Protein AF-A0A4R2PQ46-F1 (afdb_monomer_lite)

pLDDT: mean 71.84, std 7.29, range [46.53, 84.12]

Structure (mmCIF, N/CA/C/O backbone):
data_AF-A0A4R2PQ46-F1
#
_entry.id   AF-A0A4R2PQ46-F1
#
loop_
_atom_site.group_PDB
_atom_site.id
_atom_site.type_symbol
_atom_site.label_atom_id
_atom_site.label_alt_id
_atom_site.label_comp_id
_atom_site.label_asym_id
_atom_site.label_entity_id
_atom_site.label_seq_id
_atom_site.pdbx_PDB_ins_code
_atom_site.Cartn_x
_atom_site.Cartn_y
_atom_site.Cartn_z
_atom_site.occupancy
_atom_site.B_iso_or_equiv
_atom_site.auth_seq_id
_atom_site.auth_comp_id
_atom_site.auth_asym_id
_atom_site.auth_atom_id
_atom_site.pdbx_PDB_model_num
ATOM 1 N N . MET A 1 1 ? -8.766 0.146 23.647 1.00 46.53 1 MET A N 1
ATOM 2 C CA . MET A 1 1 ? -7.347 0.505 23.413 1.00 46.53 1 MET A CA 1
ATOM 3 C C . MET A 1 1 ? -6.678 -0.304 22.286 1.00 46.53 1 MET A C 1
ATOM 5 O O . MET A 1 1 ? -5.550 0.003 21.947 1.00 46.53 1 MET A O 1
ATOM 9 N N . THR A 1 2 ? -7.333 -1.305 21.677 1.00 58.19 2 THR A N 1
ATOM 10 C CA . THR A 1 2 ? -6.748 -2.173 20.627 1.00 58.19 2 THR A CA 1
ATOM 11 C C . THR A 1 2 ? -7.097 -1.762 19.188 1.00 58.19 2 THR A C 1
ATOM 13 O O . THR A 1 2 ? -6.342 -2.063 18.266 1.00 58.19 2 THR A O 1
ATOM 16 N N . ILE A 1 3 ? -8.216 -1.060 18.989 1.00 58.28 3 ILE A N 1
ATOM 17 C CA . ILE A 1 3 ? -8.703 -0.654 17.660 1.00 58.28 3 ILE A CA 1
ATOM 18 C C . ILE A 1 3 ? -7.921 0.562 17.140 1.00 58.28 3 ILE A C 1
ATOM 20 O O . ILE A 1 3 ? -7.425 0.523 16.017 1.00 58.28 3 ILE A O 1
ATOM 24 N N . ASP A 1 4 ? -7.671 1.564 17.991 1.00 65.06 4 ASP A N 1
ATOM 25 C CA . ASP A 1 4 ? -6.810 2.709 17.645 1.00 65.06 4 ASP A CA 1
ATOM 26 C C . ASP A 1 4 ? -5.389 2.273 17.274 1.00 65.06 4 ASP A C 1
ATOM 28 O O . ASP A 1 4 ? -4.800 2.790 16.328 1.00 65.06 4 ASP A O 1
ATOM 32 N N . SER A 1 5 ? -4.830 1.278 17.976 1.00 69.56 5 SER A N 1
ATOM 33 C CA . SER A 1 5 ? -3.501 0.753 17.647 1.00 69.56 5 SER A CA 1
ATOM 34 C C . SER A 1 5 ? -3.482 -0.008 16.318 1.00 69.56 5 SER A C 1
ATOM 36 O O . SER A 1 5 ? -2.482 0.051 15.601 1.00 69.56 5 SER A O 1
ATOM 38 N N . ALA A 1 6 ? -4.573 -0.696 15.963 1.00 65.19 6 ALA A N 1
ATOM 39 C CA . ALA A 1 6 ? -4.696 -1.397 14.685 1.00 65.19 6 ALA A CA 1
ATOM 40 C C . ALA A 1 6 ? -4.851 -0.410 13.517 1.00 65.19 6 ALA A C 1
ATOM 42 O O . ALA A 1 6 ? -4.162 -0.554 12.507 1.00 65.19 6 ALA A O 1
ATOM 43 N N . GLN A 1 7 ? -5.661 0.642 13.684 1.00 67.88 7 GLN A N 1
ATOM 44 C CA . GLN A 1 7 ? -5.775 1.731 12.710 1.00 67.88 7 GLN A CA 1
ATOM 45 C C . GLN A 1 7 ? -4.459 2.497 12.554 1.00 67.88 7 GLN A C 1
ATOM 47 O O . GLN A 1 7 ? -4.009 2.698 11.429 1.00 67.88 7 GLN A O 1
ATOM 52 N N . ALA A 1 8 ? -3.787 2.859 13.650 1.00 73.44 8 ALA A N 1
ATOM 53 C CA . ALA A 1 8 ? -2.486 3.525 13.596 1.00 73.44 8 ALA A CA 1
ATOM 54 C C . ALA A 1 8 ? -1.428 2.667 12.879 1.00 73.44 8 ALA A C 1
ATOM 56 O O . ALA A 1 8 ? -0.670 3.176 12.052 1.00 73.44 8 ALA A O 1
ATOM 57 N N . THR A 1 9 ? -1.414 1.354 13.135 1.00 73.25 9 THR A N 1
ATOM 58 C CA . THR A 1 9 ? -0.519 0.407 12.449 1.00 73.25 9 THR A CA 1
ATOM 59 C C . THR A 1 9 ? -0.848 0.304 10.962 1.00 73.25 9 THR A C 1
ATOM 61 O O . THR A 1 9 ? 0.058 0.318 10.129 1.00 73.25 9 THR A O 1
ATOM 64 N N . ALA A 1 10 ? -2.132 0.249 10.609 1.00 69.94 10 ALA A N 1
ATOM 65 C CA . ALA A 1 10 ? -2.558 0.184 9.220 1.00 69.94 10 ALA A CA 1
ATOM 66 C C . ALA A 1 10 ? -2.229 1.477 8.458 1.00 69.94 10 ALA A C 1
ATOM 68 O O . ALA A 1 10 ? -1.704 1.406 7.351 1.00 69.94 10 ALA A O 1
ATOM 69 N N . ILE A 1 11 ? -2.447 2.653 9.057 1.00 74.62 11 ILE A N 1
ATOM 70 C CA . ILE A 1 11 ? -2.089 3.955 8.469 1.00 74.62 11 ILE A CA 1
ATOM 71 C C . ILE A 1 11 ? -0.575 4.050 8.247 1.00 74.62 11 ILE A C 1
ATOM 73 O O . ILE A 1 11 ? -0.138 4.412 7.153 1.00 74.62 11 ILE A O 1
ATOM 77 N N . ALA A 1 12 ? 0.231 3.672 9.242 1.00 74.81 12 ALA A N 1
ATOM 78 C CA . ALA A 1 12 ? 1.687 3.644 9.108 1.00 74.81 12 ALA A CA 1
ATOM 79 C C . ALA A 1 12 ? 2.139 2.664 8.007 1.00 74.81 12 ALA A C 1
ATOM 81 O O . ALA A 1 12 ? 3.015 2.981 7.199 1.00 74.81 12 ALA A O 1
ATOM 82 N N . GLY A 1 13 ? 1.496 1.496 7.923 1.00 73.81 13 GLY A N 1
ATOM 83 C CA . GLY A 1 13 ? 1.727 0.515 6.865 1.00 73.81 13 GLY A CA 1
ATOM 84 C C . GLY A 1 13 ? 1.372 1.041 5.471 1.00 73.81 13 GLY A C 1
ATOM 85 O O . GLY A 1 13 ? 2.126 0.811 4.524 1.00 73.81 13 GLY A O 1
ATOM 86 N N . LEU A 1 14 ? 0.267 1.782 5.335 1.00 74.81 14 LEU A N 1
ATOM 87 C CA . LEU A 1 14 ? -0.148 2.412 4.077 1.00 74.81 14 LEU A CA 1
ATOM 88 C C . LEU A 1 14 ? 0.856 3.477 3.625 1.00 74.81 14 LEU A C 1
ATOM 90 O O . LEU A 1 14 ? 1.256 3.467 2.464 1.00 74.81 14 LEU A O 1
ATOM 94 N N . GLN A 1 15 ? 1.319 4.343 4.531 1.00 76.62 15 GLN A N 1
ATOM 95 C CA . GLN A 1 15 ? 2.321 5.371 4.217 1.00 76.62 15 GLN A CA 1
ATOM 96 C C . GLN A 1 15 ? 3.662 4.763 3.777 1.00 76.62 15 GLN A C 1
ATOM 98 O O . GLN A 1 15 ? 4.278 5.227 2.811 1.00 76.62 15 GLN A O 1
ATOM 103 N N . ALA A 1 16 ? 4.101 3.689 4.440 1.00 77.75 16 ALA A N 1
ATOM 104 C CA . ALA A 1 16 ? 5.314 2.967 4.063 1.00 77.75 16 ALA A CA 1
ATOM 105 C C . ALA A 1 16 ? 5.171 2.288 2.689 1.00 77.75 16 ALA A C 1
ATOM 107 O O . ALA A 1 16 ? 6.063 2.397 1.842 1.00 77.75 16 ALA A O 1
ATOM 108 N N . ALA A 1 17 ? 4.032 1.631 2.439 1.00 72.56 17 ALA A N 1
ATOM 109 C CA . ALA A 1 17 ? 3.730 1.012 1.151 1.00 72.56 17 ALA A CA 1
ATOM 110 C C . ALA A 1 17 ? 3.660 2.053 0.023 1.00 72.56 17 ALA A C 1
ATOM 112 O O . ALA A 1 17 ? 4.212 1.819 -1.052 1.00 72.56 17 ALA A O 1
ATOM 113 N N . GLN A 1 18 ? 3.060 3.218 0.281 1.00 76.25 18 GLN A N 1
ATOM 114 C CA . GLN A 1 18 ? 2.980 4.326 -0.670 1.00 76.25 18 GLN A CA 1
ATOM 115 C C . GLN A 1 18 ? 4.369 4.861 -1.034 1.00 76.25 18 GLN A C 1
ATOM 117 O O . GLN A 1 18 ? 4.713 4.924 -2.212 1.00 76.25 18 GLN A O 1
ATOM 122 N N . THR A 1 19 ? 5.205 5.157 -0.036 1.00 77.94 19 THR A N 1
ATOM 123 C CA . THR A 1 19 ? 6.582 5.632 -0.264 1.00 77.94 19 THR A CA 1
ATOM 124 C C . THR A 1 19 ? 7.393 4.627 -1.092 1.00 77.94 19 THR A C 1
ATOM 126 O O . THR A 1 19 ? 8.132 4.990 -2.014 1.00 77.94 19 THR A O 1
ATOM 129 N N . SER A 1 20 ? 7.243 3.334 -0.789 1.00 76.12 20 SER A N 1
ATOM 130 C CA . SER A 1 20 ? 7.907 2.259 -1.530 1.00 76.12 20 SER A CA 1
ATOM 131 C C . SER A 1 20 ? 7.391 2.136 -2.968 1.00 76.12 20 SER A C 1
ATOM 133 O O . SER A 1 20 ? 8.184 1.933 -3.894 1.00 76.12 20 SER A O 1
ATOM 135 N N . PHE A 1 21 ? 6.083 2.292 -3.171 1.00 78.94 21 PHE A N 1
ATOM 136 C CA . PHE A 1 21 ? 5.457 2.288 -4.488 1.00 78.94 21 PHE A CA 1
ATOM 137 C C . PHE A 1 21 ? 5.960 3.451 -5.350 1.00 78.94 21 PHE A C 1
ATOM 139 O O . PHE A 1 21 ? 6.432 3.216 -6.460 1.00 78.94 21 PHE A O 1
ATOM 146 N N . GLU A 1 22 ? 5.944 4.681 -4.828 1.00 75.69 22 GLU A N 1
ATOM 147 C CA . GLU A 1 22 ? 6.431 5.875 -5.534 1.00 75.69 22 GLU A CA 1
ATOM 148 C C . GLU A 1 22 ? 7.905 5.732 -5.929 1.00 75.69 22 GLU A C 1
ATOM 150 O O . GLU A 1 22 ? 8.275 5.955 -7.083 1.00 75.69 22 GLU A O 1
ATOM 155 N N . THR A 1 23 ? 8.743 5.251 -5.006 1.00 79.62 23 THR A N 1
ATOM 156 C CA . THR A 1 23 ? 10.164 4.989 -5.280 1.00 79.62 23 THR A CA 1
ATOM 157 C C . THR A 1 23 ? 10.345 3.962 -6.401 1.00 79.62 23 THR A C 1
ATOM 159 O O . THR A 1 23 ? 11.189 4.140 -7.282 1.00 79.62 23 THR A O 1
ATOM 162 N N . SER A 1 24 ? 9.555 2.886 -6.387 1.00 76.19 24 SER A N 1
ATOM 163 C CA . SER A 1 24 ? 9.631 1.823 -7.397 1.00 76.19 24 SER A CA 1
ATOM 164 C C . SER A 1 24 ? 9.127 2.302 -8.759 1.00 76.19 24 SER A C 1
ATOM 166 O O . SER A 1 24 ? 9.736 1.990 -9.778 1.00 76.19 24 SER A O 1
ATOM 168 N N . ALA A 1 25 ? 8.076 3.125 -8.793 1.00 70.06 25 ALA A N 1
ATOM 169 C CA . ALA A 1 25 ? 7.555 3.727 -10.018 1.00 70.06 25 ALA A CA 1
ATOM 170 C C . ALA A 1 25 ? 8.575 4.672 -10.679 1.00 70.06 25 ALA A C 1
ATOM 172 O O . ALA A 1 25 ? 8.760 4.631 -11.898 1.00 70.06 25 ALA A O 1
ATOM 173 N N . VAL A 1 26 ? 9.294 5.476 -9.884 1.00 74.56 26 VAL A N 1
ATOM 174 C CA . VAL A 1 26 ? 10.379 6.337 -10.383 1.00 74.56 26 VAL A CA 1
ATOM 175 C C . VAL A 1 26 ? 11.523 5.502 -10.964 1.00 74.56 26 VAL A C 1
ATOM 177 O O . VAL A 1 26 ? 11.988 5.793 -12.068 1.00 74.56 26 VAL A O 1
ATOM 180 N N . ARG A 1 27 ? 11.950 4.436 -10.271 1.00 75.25 27 ARG A N 1
ATOM 181 C CA . ARG A 1 27 ? 12.993 3.520 -10.773 1.00 75.25 27 ARG A CA 1
ATOM 182 C C . ARG A 1 27 ? 12.571 2.817 -12.057 1.00 75.25 27 ARG A C 1
ATOM 184 O O . ARG A 1 27 ? 13.356 2.775 -13.000 1.00 75.25 27 ARG A O 1
ATOM 191 N N . LEU A 1 28 ? 11.319 2.368 -12.132 1.00 71.94 28 LEU A N 1
ATOM 192 C CA . LEU A 1 28 ? 10.761 1.739 -13.323 1.00 71.94 28 LEU A CA 1
ATOM 193 C C . LEU A 1 28 ? 10.779 2.692 -14.526 1.00 71.94 28 LEU A C 1
ATOM 195 O O . LEU A 1 28 ? 11.219 2.301 -15.604 1.00 71.94 28 LEU A O 1
ATOM 199 N N . SER A 1 29 ? 10.362 3.948 -14.334 1.00 65.81 29 SER A N 1
ATOM 200 C CA . SER A 1 29 ? 10.401 4.992 -15.369 1.00 65.81 29 SER A CA 1
ATOM 201 C C . SER A 1 29 ? 11.829 5.249 -15.876 1.00 65.81 29 SER A C 1
ATOM 203 O O . SER A 1 29 ? 12.075 5.277 -17.083 1.00 65.81 29 SER A O 1
ATOM 205 N N . GLN A 1 30 ? 12.804 5.334 -14.965 1.00 69.69 30 GLN A N 1
ATOM 206 C CA . GLN A 1 30 ? 14.219 5.510 -15.310 1.00 69.69 30 GLN A CA 1
ATOM 207 C C . GLN A 1 30 ? 14.824 4.273 -15.999 1.00 69.69 30 GLN A C 1
ATOM 209 O O . GLN A 1 30 ? 15.594 4.409 -16.951 1.00 69.69 30 GLN A O 1
ATOM 214 N N . SER A 1 31 ? 14.465 3.064 -15.558 1.00 66.94 31 SER A N 1
ATOM 215 C CA . SER A 1 31 ? 14.903 1.798 -16.161 1.00 66.94 31 SER A CA 1
ATOM 216 C C . SER A 1 31 ? 14.326 1.603 -17.567 1.00 66.94 31 SER A C 1
ATOM 218 O O . SER A 1 31 ? 15.046 1.142 -18.457 1.00 66.94 31 SER A O 1
ATOM 220 N N . ALA A 1 32 ? 13.065 1.992 -17.787 1.00 61.34 32 ALA A N 1
ATOM 221 C CA . ALA A 1 32 ? 12.403 1.953 -19.091 1.00 61.34 32 ALA A CA 1
ATOM 222 C C . ALA A 1 32 ? 13.033 2.931 -20.097 1.00 61.34 32 ALA A C 1
ATOM 224 O O . ALA A 1 32 ? 13.180 2.592 -21.268 1.00 61.34 32 ALA A O 1
ATOM 225 N N . ALA A 1 33 ? 13.488 4.103 -19.640 1.00 60.19 33 ALA A N 1
ATOM 226 C CA . ALA A 1 33 ? 14.196 5.071 -20.479 1.00 60.19 33 ALA A CA 1
ATOM 227 C C . ALA A 1 33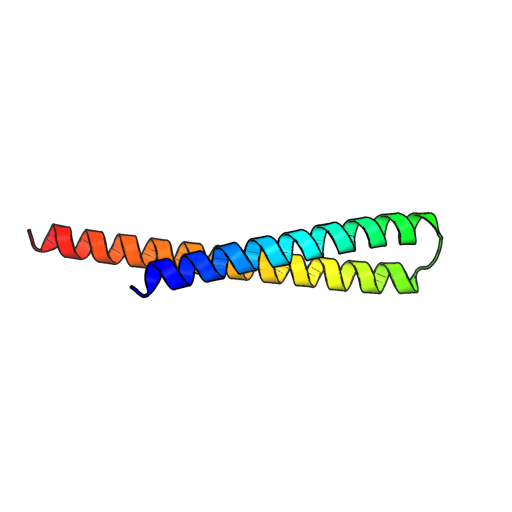 ? 15.621 4.625 -20.886 1.00 60.19 33 ALA A C 1
ATOM 229 O O . ALA A 1 33 ? 16.185 5.177 -21.827 1.00 60.19 33 ALA A O 1
ATOM 230 N N . GLY A 1 34 ? 16.213 3.640 -20.191 1.00 59.91 34 GLY A N 1
ATOM 231 C CA . GLY A 1 34 ? 17.626 3.253 -20.326 1.00 59.91 34 GLY A CA 1
ATOM 232 C C . GLY A 1 34 ? 17.913 1.846 -20.871 1.00 59.91 34 GLY A C 1
ATOM 233 O O . GLY A 1 34 ? 19.060 1.410 -20.793 1.00 59.91 34 GLY A O 1
ATOM 234 N N . GLY A 1 35 ? 16.916 1.108 -21.375 1.00 56.38 35 GLY A N 1
ATOM 235 C CA . GLY A 1 35 ? 17.124 -0.160 -22.100 1.00 56.38 35 GLY A CA 1
ATOM 236 C C . GLY A 1 35 ? 17.613 -1.363 -21.273 1.00 56.38 35 GLY A C 1
ATOM 237 O O . GLY A 1 35 ? 18.184 -2.294 -21.831 1.00 56.38 35 GLY A O 1
ATOM 238 N N . ALA A 1 36 ? 17.416 -1.377 -19.950 1.00 62.88 36 ALA A N 1
ATOM 239 C CA . ALA A 1 36 ? 17.878 -2.467 -19.082 1.00 62.88 36 ALA A CA 1
ATOM 240 C C . ALA A 1 36 ? 16.717 -3.362 -18.614 1.00 62.88 36 ALA A C 1
ATOM 242 O O . ALA A 1 36 ? 16.229 -3.217 -17.491 1.00 62.88 36 ALA A O 1
ATOM 243 N N . GLU A 1 37 ? 16.304 -4.309 -19.459 1.00 64.19 37 GLU A N 1
ATOM 244 C CA . GLU A 1 37 ? 15.176 -5.231 -19.222 1.00 64.19 37 GLU A CA 1
ATOM 245 C C . GLU A 1 37 ? 15.235 -5.943 -17.855 1.00 64.19 37 GLU A C 1
ATOM 247 O O . GLU A 1 37 ? 14.219 -6.073 -17.176 1.00 64.19 37 GLU A O 1
ATOM 252 N N . GLY A 1 38 ? 16.428 -6.314 -17.374 1.00 61.50 38 GLY A N 1
ATOM 253 C CA . GLY A 1 38 ? 16.591 -6.968 -16.068 1.00 61.50 38 GLY A CA 1
ATOM 254 C C . GLY A 1 38 ? 16.254 -6.092 -14.849 1.00 61.5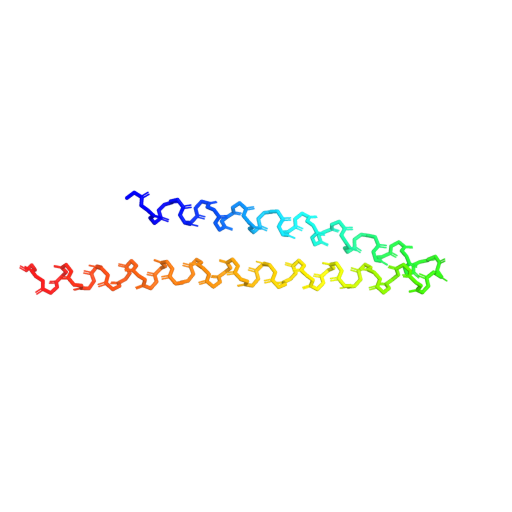0 38 GLY A C 1
ATOM 255 O O . GLY A 1 38 ? 15.841 -6.618 -13.816 1.00 61.50 38 GLY A O 1
ATOM 256 N N . ARG A 1 39 ? 16.391 -4.760 -14.946 1.00 64.94 39 ARG A N 1
ATOM 257 C CA . ARG A 1 39 ? 16.035 -3.830 -13.852 1.00 64.94 39 ARG A CA 1
ATOM 258 C C . ARG A 1 39 ? 14.534 -3.550 -13.816 1.00 64.94 39 ARG A C 1
ATOM 260 O O . ARG A 1 39 ? 13.949 -3.534 -12.740 1.00 64.94 39 ARG A O 1
ATOM 267 N N . ILE A 1 40 ? 13.915 -3.459 -14.992 1.00 67.31 40 ILE A N 1
ATOM 268 C CA . ILE A 1 40 ? 12.467 -3.278 -15.169 1.00 67.31 40 ILE A CA 1
ATOM 269 C C . ILE A 1 40 ? 11.692 -4.415 -14.488 1.00 67.31 40 ILE A C 1
ATOM 271 O O . ILE A 1 40 ? 10.747 -4.155 -13.748 1.00 67.31 40 ILE A O 1
ATOM 275 N N . VAL A 1 41 ? 12.116 -5.673 -14.669 1.00 68.75 41 VAL A N 1
ATOM 276 C CA . VAL A 1 41 ? 11.449 -6.832 -14.043 1.00 68.75 41 VAL A CA 1
ATOM 277 C C . VAL A 1 41 ? 11.497 -6.755 -12.514 1.00 68.75 41 VAL A C 1
ATOM 279 O O . VAL A 1 41 ? 10.486 -7.002 -11.856 1.00 68.75 41 VAL A O 1
ATOM 282 N N . LYS A 1 42 ? 12.644 -6.378 -11.937 1.00 70.25 42 LYS A N 1
ATOM 283 C CA . LYS A 1 42 ? 12.780 -6.209 -10.484 1.00 70.25 42 LYS A CA 1
ATOM 284 C C . LYS A 1 42 ? 11.892 -5.074 -9.966 1.00 70.25 42 LYS A C 1
ATOM 286 O O . LYS A 1 42 ? 11.162 -5.281 -9.000 1.00 70.25 42 LYS A O 1
ATOM 291 N N . ASP A 1 43 ? 11.905 -3.926 -10.639 1.00 71.56 43 ASP A N 1
ATOM 292 C CA . ASP A 1 43 ? 11.108 -2.761 -10.249 1.00 71.56 43 ASP A CA 1
ATOM 293 C C . ASP A 1 43 ? 9.592 -3.055 -10.327 1.00 71.56 43 ASP A C 1
ATOM 295 O O . ASP A 1 43 ? 8.840 -2.636 -9.449 1.00 71.56 43 ASP A O 1
ATOM 299 N N . ILE A 1 44 ? 9.131 -3.846 -11.309 1.00 71.94 44 ILE A N 1
ATOM 300 C CA . ILE A 1 44 ? 7.729 -4.308 -11.404 1.00 71.94 44 ILE A CA 1
ATOM 301 C C . ILE A 1 44 ? 7.355 -5.234 -10.239 1.00 71.94 44 ILE A C 1
ATOM 303 O O . ILE A 1 44 ? 6.253 -5.125 -9.692 1.00 71.94 44 ILE A O 1
ATOM 307 N N . VAL A 1 45 ? 8.242 -6.155 -9.850 1.00 74.62 45 VAL A N 1
ATOM 308 C CA . VAL A 1 45 ? 8.000 -7.056 -8.710 1.00 74.62 45 VAL A CA 1
ATOM 309 C C . VAL A 1 45 ? 7.915 -6.266 -7.406 1.00 74.62 45 VAL A C 1
ATOM 311 O O . VAL A 1 45 ? 7.006 -6.513 -6.609 1.00 74.62 45 VAL A O 1
ATOM 314 N N . ASP A 1 46 ? 8.808 -5.297 -7.206 1.00 76.06 46 ASP A N 1
ATOM 315 C CA . ASP A 1 46 ? 8.792 -4.421 -6.033 1.00 76.06 46 ASP A CA 1
ATOM 316 C C . ASP A 1 46 ? 7.511 -3.565 -6.006 1.00 76.06 46 ASP A C 1
ATOM 318 O O . ASP A 1 46 ? 6.816 -3.526 -4.989 1.00 76.06 46 ASP A O 1
ATOM 322 N N . LEU A 1 47 ? 7.098 -3.007 -7.151 1.00 77.88 47 LEU A N 1
ATOM 323 C CA . LEU A 1 47 ? 5.830 -2.285 -7.294 1.00 77.88 47 LEU A CA 1
ATOM 324 C C . LEU A 1 47 ? 4.618 -3.165 -6.939 1.00 77.88 47 LEU A C 1
ATOM 326 O O . LEU A 1 47 ? 3.723 -2.742 -6.202 1.00 77.88 47 LEU A O 1
ATOM 330 N N . ARG A 1 48 ? 4.584 -4.410 -7.437 1.00 73.81 48 ARG A N 1
ATOM 331 C CA . ARG A 1 48 ? 3.488 -5.353 -7.172 1.00 73.81 48 ARG A CA 1
ATOM 332 C C . ARG A 1 48 ? 3.426 -5.749 -5.700 1.00 73.81 48 ARG A C 1
ATOM 334 O O . ARG A 1 48 ? 2.328 -5.870 -5.162 1.00 73.81 48 ARG A O 1
ATOM 341 N N . ARG A 1 49 ? 4.574 -5.929 -5.043 1.00 73.19 49 ARG A N 1
ATOM 342 C CA . ARG A 1 49 ? 4.642 -6.198 -3.599 1.00 73.19 49 ARG A CA 1
ATOM 343 C C . ARG A 1 49 ? 4.087 -5.033 -2.788 1.00 73.19 49 ARG A C 1
ATOM 345 O O . ARG A 1 49 ? 3.284 -5.272 -1.889 1.00 73.19 49 ARG A O 1
ATOM 352 N N . SER A 1 50 ? 4.432 -3.798 -3.143 1.00 75.75 50 SER A N 1
ATOM 353 C CA . SER A 1 50 ? 3.896 -2.613 -2.464 1.00 75.75 50 SER A CA 1
ATOM 354 C C . SER A 1 50 ? 2.388 -2.463 -2.667 1.00 75.75 50 SER A C 1
ATOM 356 O O . SER A 1 50 ? 1.678 -2.165 -1.711 1.00 75.75 50 SER A O 1
ATOM 358 N N . ALA A 1 51 ? 1.868 -2.775 -3.858 1.00 74.31 51 ALA A N 1
ATOM 359 C CA . ALA A 1 51 ? 0.424 -2.806 -4.102 1.00 74.31 51 ALA A CA 1
ATOM 360 C C . ALA A 1 51 ? -0.302 -3.869 -3.251 1.00 74.31 51 ALA A C 1
ATOM 362 O O . ALA A 1 51 ? -1.371 -3.602 -2.707 1.00 74.31 51 ALA A O 1
ATOM 363 N N . VAL A 1 52 ? 0.287 -5.060 -3.090 1.00 75.31 52 VAL A N 1
ATOM 364 C CA . VAL A 1 52 ? -0.267 -6.115 -2.220 1.00 75.31 52 VAL A CA 1
ATOM 365 C C . VAL A 1 52 ? -0.244 -5.695 -0.748 1.00 75.31 52 VAL A C 1
ATOM 367 O O . VAL A 1 52 ? -1.224 -5.912 -0.041 1.00 75.31 52 VAL A O 1
ATOM 370 N N . ALA A 1 53 ? 0.839 -5.069 -0.283 1.00 73.69 53 ALA A N 1
ATOM 371 C CA . ALA A 1 53 ? 0.930 -4.555 1.084 1.00 73.69 53 ALA A CA 1
ATOM 372 C C . ALA A 1 53 ? -0.109 -3.452 1.353 1.00 73.69 53 ALA A C 1
ATOM 374 O O . ALA A 1 53 ? -0.722 -3.424 2.419 1.00 73.69 53 ALA A O 1
ATOM 375 N N . PHE A 1 54 ? -0.347 -2.576 0.373 1.00 77.00 54 PHE A N 1
ATOM 376 C CA . PHE A 1 54 ? -1.399 -1.566 0.444 1.00 77.00 54 PHE A CA 1
ATOM 377 C C . PHE A 1 54 ? -2.792 -2.208 0.557 1.00 77.00 54 PHE A C 1
ATOM 379 O O . PHE A 1 54 ? -3.539 -1.877 1.476 1.00 77.00 54 PHE A O 1
ATOM 386 N N . ASP A 1 55 ? -3.116 -3.175 -0.310 1.00 78.38 55 ASP A N 1
ATOM 387 C CA . ASP A 1 55 ? -4.404 -3.887 -0.278 1.00 78.38 55 ASP A CA 1
ATOM 388 C C . ASP A 1 55 ? -4.628 -4.623 1.055 1.00 78.38 55 ASP A C 1
ATOM 390 O O . ASP A 1 55 ? -5.711 -4.554 1.637 1.00 78.38 55 ASP A O 1
ATOM 394 N N . ALA A 1 56 ? -3.588 -5.266 1.594 1.00 73.75 56 ALA A N 1
ATOM 395 C CA . ALA A 1 56 ? -3.651 -5.918 2.899 1.00 73.75 56 ALA A CA 1
ATOM 396 C C . ALA A 1 56 ? -3.972 -4.923 4.028 1.00 73.75 56 ALA A C 1
ATOM 398 O O . ALA A 1 56 ? -4.844 -5.195 4.853 1.00 73.75 56 ALA A O 1
ATOM 399 N N . ASN A 1 57 ? -3.331 -3.750 4.043 1.00 74.75 57 ASN A N 1
ATOM 400 C CA . ASN A 1 57 ? -3.607 -2.728 5.053 1.00 74.75 57 ASN A CA 1
ATOM 401 C C . ASN A 1 57 ? -5.025 -2.149 4.925 1.00 74.75 57 ASN A C 1
ATOM 403 O O . ASN A 1 57 ? -5.690 -1.965 5.943 1.00 74.75 57 ASN A O 1
ATOM 407 N N . VAL A 1 58 ? -5.530 -1.926 3.705 1.00 79.38 58 VAL A N 1
ATOM 408 C CA . VAL A 1 58 ? -6.923 -1.488 3.486 1.00 79.38 58 VAL A CA 1
ATOM 409 C C . VAL A 1 58 ? -7.916 -2.512 4.039 1.00 79.38 58 VAL A C 1
ATOM 411 O O . VAL A 1 58 ? -8.881 -2.133 4.702 1.00 79.38 58 VAL A O 1
ATOM 414 N N . ARG A 1 59 ? -7.685 -3.811 3.812 1.00 78.12 59 ARG A N 1
ATOM 415 C CA . ARG A 1 59 ? -8.541 -4.874 4.369 1.00 78.12 59 ARG A CA 1
ATOM 416 C C . ARG A 1 59 ? -8.514 -4.891 5.894 1.00 78.12 59 ARG A C 1
ATOM 418 O O . ARG A 1 59 ? -9.565 -5.052 6.501 1.00 78.12 59 ARG A O 1
ATOM 425 N N . THR A 1 60 ? -7.352 -4.676 6.508 1.00 75.19 60 THR A N 1
ATOM 426 C CA . THR A 1 60 ? -7.230 -4.569 7.970 1.00 75.19 60 THR A CA 1
ATOM 427 C C . THR A 1 60 ? -8.030 -3.390 8.524 1.00 75.19 60 THR A C 1
ATOM 429 O O . THR A 1 60 ? -8.711 -3.541 9.539 1.00 75.19 60 THR A O 1
A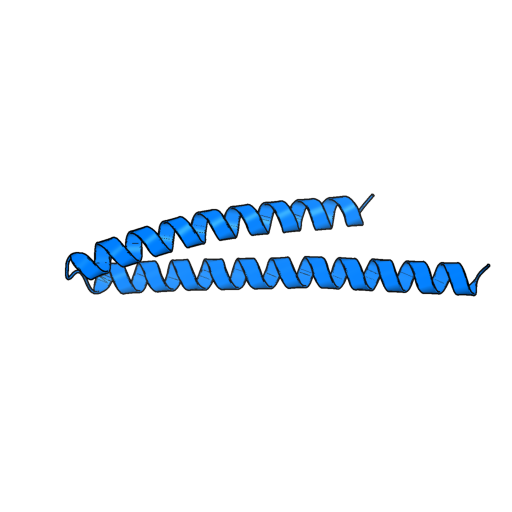TOM 432 N N . VAL A 1 61 ? -8.003 -2.230 7.854 1.00 77.31 61 VAL A N 1
ATOM 433 C CA . VAL A 1 61 ? -8.828 -1.073 8.246 1.00 77.31 61 VAL A CA 1
ATOM 434 C C . VAL A 1 61 ? -10.314 -1.408 8.142 1.00 77.31 61 VAL A C 1
ATOM 436 O O . VAL A 1 61 ? -11.036 -1.183 9.104 1.00 77.31 61 VAL A O 1
ATOM 439 N N . LYS A 1 62 ? -10.759 -2.003 7.028 1.00 79.69 62 LYS A N 1
ATOM 440 C CA . LYS A 1 62 ? -12.166 -2.397 6.842 1.00 79.69 62 LYS A CA 1
ATOM 441 C C . LYS A 1 62 ? -12.641 -3.408 7.881 1.00 79.69 62 LYS A C 1
ATOM 443 O O . LYS A 1 62 ? -13.693 -3.217 8.466 1.00 79.69 62 LYS A O 1
ATOM 448 N N . ALA A 1 63 ? -11.842 -4.435 8.164 1.00 74.44 63 ALA A N 1
ATOM 449 C CA . ALA A 1 63 ? -12.165 -5.399 9.210 1.00 74.44 63 ALA A CA 1
ATOM 450 C C . ALA A 1 63 ? -12.262 -4.727 10.592 1.00 74.44 63 ALA A C 1
ATOM 452 O O . ALA A 1 63 ? -13.115 -5.085 11.395 1.00 74.44 63 ALA A O 1
ATOM 453 N N . SER A 1 64 ? -11.414 -3.727 10.863 1.00 75.44 64 SER A N 1
ATOM 454 C CA . SER A 1 64 ? -11.493 -2.946 12.105 1.00 75.44 64 SER A CA 1
ATOM 455 C C . SER A 1 64 ? -12.767 -2.095 12.174 1.00 75.44 64 SER A C 1
ATOM 457 O O . SER A 1 64 ? -13.330 -1.947 13.254 1.00 75.44 64 SER A O 1
ATOM 459 N N . AS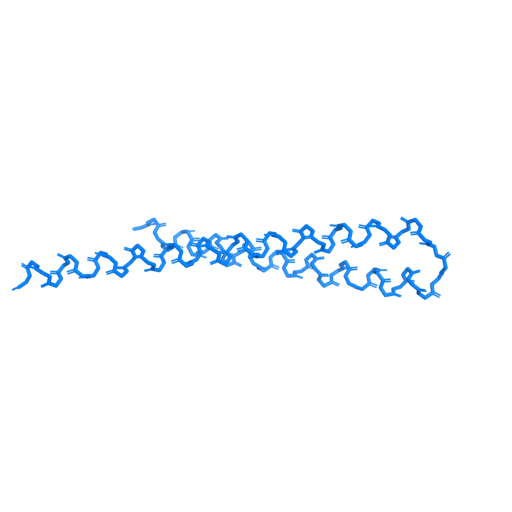P A 1 65 ? -13.217 -1.560 11.037 1.00 79.50 65 ASP A N 1
ATOM 460 C CA . ASP A 1 65 ? -14.450 -0.775 10.903 1.00 79.50 65 ASP A CA 1
ATOM 461 C C . ASP A 1 65 ? -15.701 -1.651 11.095 1.00 79.50 65 ASP A C 1
ATOM 463 O O . ASP A 1 65 ? -16.539 -1.352 11.936 1.00 79.50 65 ASP A O 1
ATOM 467 N N . GLU A 1 66 ? -15.767 -2.816 10.441 1.00 82.50 66 GLU A N 1
ATOM 468 C CA . GLU A 1 66 ? -16.846 -3.805 10.624 1.00 82.50 66 GLU A CA 1
ATOM 469 C C . GLU A 1 66 ? -16.932 -4.313 12.075 1.00 82.50 66 GLU A C 1
ATOM 471 O O . GLU A 1 66 ? -18.019 -4.549 12.611 1.00 82.50 66 GLU A O 1
ATOM 476 N N . MET A 1 67 ? -15.784 -4.467 12.745 1.00 74.00 67 MET A N 1
ATOM 477 C CA . MET A 1 67 ? -15.741 -4.808 14.168 1.00 74.00 67 MET A CA 1
ATOM 478 C C . MET A 1 67 ? -16.292 -3.684 15.052 1.00 74.00 67 MET A C 1
ATOM 480 O O . MET A 1 67 ? -16.953 -3.984 16.045 1.00 74.00 67 MET A O 1
ATOM 484 N N . LEU A 1 68 ? -16.016 -2.417 14.726 1.00 79.06 68 LEU A N 1
ATOM 485 C CA . LEU A 1 68 ? -16.588 -1.269 15.434 1.00 79.06 68 LEU A CA 1
ATOM 486 C C . LEU A 1 68 ? -18.102 -1.201 15.234 1.00 79.06 68 LEU A C 1
ATOM 488 O O . LEU A 1 68 ? -18.821 -1.055 16.218 1.00 79.06 68 LEU A O 1
ATOM 492 N N . ASP A 1 69 ? -18.572 -1.383 14.003 1.00 83.44 69 ASP A N 1
ATOM 493 C CA . ASP A 1 69 ? -19.994 -1.360 13.649 1.00 83.44 69 ASP A CA 1
ATOM 494 C C . ASP A 1 69 ? -20.767 -2.457 14.399 1.00 83.44 69 ASP A C 1
ATOM 496 O O . ASP A 1 69 ? -21.726 -2.189 15.117 1.00 83.44 69 ASP A O 1
ATOM 500 N N . THR A 1 70 ? -20.236 -3.686 14.402 1.00 83.50 70 THR A N 1
ATOM 501 C CA . THR A 1 70 ? -20.814 -4.812 15.163 1.00 83.50 70 THR A CA 1
ATOM 502 C C . THR A 1 70 ? -20.861 -4.543 16.675 1.00 83.50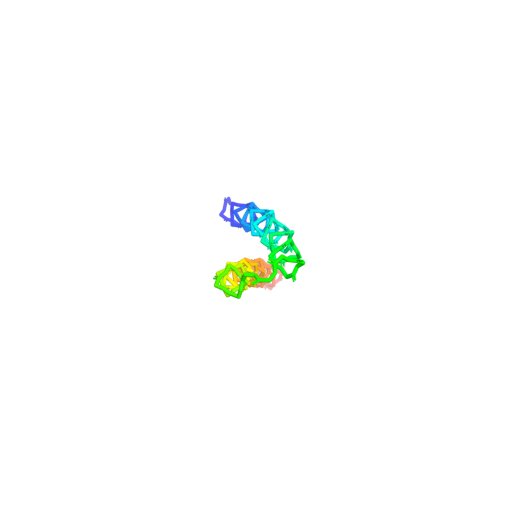 70 THR A C 1
ATOM 504 O O . THR A 1 70 ? -21.751 -5.030 17.379 1.00 83.50 70 THR A O 1
ATOM 507 N N . LEU A 1 71 ? -19.869 -3.829 17.219 1.00 75.56 71 LEU A N 1
ATOM 508 C CA . LEU A 1 71 ? -19.852 -3.463 18.636 1.00 75.56 71 LEU A CA 1
ATOM 509 C C . LEU A 1 71 ? -20.885 -2.379 18.955 1.00 75.56 71 LEU A C 1
ATOM 511 O O . LEU A 1 71 ? -21.494 -2.456 20.020 1.00 75.56 71 LEU A O 1
ATOM 515 N N . LEU A 1 72 ? -21.078 -1.408 18.061 1.00 77.19 72 LEU A N 1
ATOM 516 C CA . LEU A 1 72 ? -22.090 -0.360 18.198 1.00 77.19 72 LEU A CA 1
ATOM 517 C C . LEU A 1 72 ? -23.504 -0.949 18.123 1.00 77.19 72 LEU A C 1
ATOM 519 O O . LEU A 1 72 ? -24.278 -0.738 19.054 1.00 77.19 72 LEU A O 1
ATOM 523 N N . ASP A 1 73 ? -23.785 -1.797 17.131 1.00 84.12 73 ASP A N 1
ATOM 524 C CA . ASP A 1 73 ? -25.076 -2.488 16.988 1.00 84.12 73 ASP A CA 1
ATOM 525 C C . ASP A 1 73 ? -25.460 -3.267 18.257 1.00 84.12 73 ASP A C 1
ATOM 527 O O . ASP A 1 73 ? -26.582 -3.186 18.755 1.00 84.12 73 ASP A O 1
ATOM 531 N N . ARG A 1 74 ? -24.506 -3.994 18.852 1.00 72.38 74 ARG A N 1
ATOM 532 C CA . ARG A 1 74 ? -24.749 -4.754 20.092 1.00 72.38 74 ARG A CA 1
ATOM 533 C C . ARG A 1 74 ? -24.942 -3.888 21.334 1.00 72.38 74 ARG A C 1
ATOM 535 O O . ARG A 1 74 ? -25.474 -4.383 22.332 1.00 72.38 74 ARG A O 1
ATOM 542 N N . VAL A 1 75 ? -24.422 -2.664 21.336 1.00 74.38 75 VAL A N 1
ATOM 543 C CA . VAL A 1 75 ? -24.641 -1.704 22.424 1.00 74.38 75 VAL A CA 1
ATOM 544 C C . VAL A 1 75 ? -26.028 -1.085 22.288 1.00 74.38 75 VAL A C 1
ATOM 546 O O . VAL A 1 75 ? -26.735 -1.023 23.292 1.00 74.38 75 VAL A O 1
ATOM 549 N N . ASP A 1 76 ? -26.442 -0.735 21.071 1.00 67.44 76 ASP A N 1
ATOM 550 C CA . ASP A 1 76 ? -27.778 -0.200 20.791 1.00 67.44 76 ASP A CA 1
ATOM 551 C C . ASP A 1 76 ? -28.887 -1.231 21.059 1.00 67.44 76 ASP A C 1
ATOM 553 O O . ASP A 1 76 ? -29.921 -0.881 21.617 1.00 67.44 76 ASP A O 1
ATOM 557 N N . GLU A 1 77 ? -28.664 -2.523 20.790 1.00 65.38 77 GLU A N 1
ATOM 558 C CA . GLU A 1 77 ? -29.610 -3.597 21.158 1.00 65.38 77 GLU A CA 1
ATOM 559 C C . GLU A 1 77 ? -29.770 -3.812 22.679 1.00 65.38 77 GLU A C 1
ATOM 561 O O . GLU A 1 77 ? -30.687 -4.513 23.117 1.00 65.38 77 GLU A O 1
ATOM 566 N N . ARG A 1 78 ? -28.860 -3.276 23.502 1.00 56.59 78 ARG A N 1
ATOM 567 C CA . ARG A 1 78 ? -28.870 -3.429 24.968 1.00 56.59 78 ARG A CA 1
ATOM 568 C C . ARG A 1 78 ? -29.365 -2.189 25.720 1.00 56.59 78 ARG A C 1
ATOM 570 O O . ARG A 1 78 ? -29.487 -2.279 26.946 1.00 56.59 78 ARG A O 1
ATOM 577 N N . ALA A 1 79 ? -29.603 -1.077 25.026 1.00 53.91 79 ALA A N 1
ATOM 578 C CA . ALA A 1 79 ? -30.127 0.178 25.571 1.00 53.91 79 ALA A CA 1
ATOM 579 C C . ALA A 1 79 ? -31.660 0.241 25.473 1.00 53.91 79 ALA A C 1
ATOM 581 O O . ALA A 1 79 ? -32.267 0.837 26.393 1.00 53.91 79 ALA A O 1
#

Sequence (79 aa):
MTIDSAQATAIAGLQAAQTSFETSAVRLSQSAAGGAEGRIVKDIVDLRRSAVAFDANVRTVKASDEMLDTLLDRVDERA

Radius of gyration: 18.74 Å; chains: 1; bounding box: 48×13×48 Å

Secondary structure (DSSP,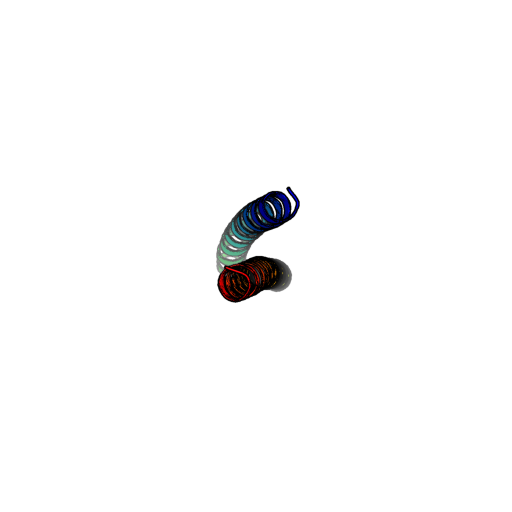 8-state):
--HHHHHHHHHHHHHHHHHHHHHHHHHHHHHHHTT-HHHHHHHHHHHHHHHHHHHHHHHHHHHHHHHHHHHHHHHHTT-

Foldseek 3Di:
DVLVVLLVVLVVQLVVLVVQLVVLVVQLVVCVVPPPPVSNVVSVVSNVVSVVSNVVSVVSNVVSVVVVVVVVVVVVVVD

Organism: NCBI:txid1188247